Protein AF-Q75ZW2-F1 (afdb_monomer_lite)

Sequence (181 aa):
KCQECRLKKCLAVGMRPECVVPENQCAMKRREKKAQKEKDKIQTSVCATEIKKEILDLMTCEPPSHPTCPLLPEDILAKCQARNIPPLSYNQLAVIYKLIWYQDGYEQPSEEDLKRIMSSPDENESQHDVSFRHITEITILTVQLIVEFAKGLPAFTKIPQEDQITLLKACSSEVMMLRMA

Foldseek 3Di:
DDPVVVVVVCVVVPDDPVNDDDVVVVVVVVVVVVVVVVVVVVVVVVVVVVVVVVVVVLQAADADPDDDDDPDDPVVVVVCVVVVNDDDDPRRSRQVRLLVVLCVVLLAADPVQVCVLPPDDDPPDDPVRSVVSSVVSRLVSNLVSVLVSQVSHRNLVVDPPVVNVVVSVVCVVVVVVVSVD

pLDDT: mean 86.66, std 8.81, range [61.94, 98.12]

Secondary structure (DSSP, 8-state):
--HHHHHHHHHHTT--GGGSPPHHHHHHHHHHHHHHHHHHHHHHHHHHHHHHHHHHHHTPPPPPSS----SS-HHHHHHHHHTTPPPPPHHHHHHHHHHHHHHHHTSS--HHHHHHHTSPPPTT--HHHHHHHHHHHHHHHHHHHHHHHHHHSTTGGGS-HHHHHHHHHHHHHHHHHHHT-

InterPro domains:
  IPR000536 Nuclear hormone receptor, ligand-binding domain [PF00104] (126-181)
  IPR000536 Nuclear hormone receptor, ligand-binding domain [PS51843] (91-181)
  IPR001723 Nuclear hormone receptor [PR00398] (11-21)
  IPR001723 Nuclear hormone receptor [PR00398] (138-159)
  IPR001723 Nuclear hormone receptor [PR00398] (159-175)
  IPR003069 Ecdysteroid receptor [PR01283] (16-25)
  IPR003069 Ecdysteroid receptor [PR01283] (91-116)
  IPR003069 Ecdysteroid receptor [PR01283] (123-142)
  IPR013088 Zinc finger, NHR/GATA-type [G3DSA:3.30.50.10] (1-52)
  IPR035500 Nuclear hormone receptor-like domain superfamily [G3DSA:1.10.565.10] (81-181)
  IPR035500 Nuclear hormone receptor-like domain superfamily [SSF48508] (107-181)
  IPR050234 Nuclear hormone receptor family NR1 subfamily [PTHR24082] (1-181)

Structure (mmCIF, N/CA/C/O backbone):
data_AF-Q75ZW2-F1
#
_entry.id   AF-Q75ZW2-F1
#
loop_
_atom_site.group_PDB
_atom_site.id
_atom_site.type_symbol
_atom_site.label_atom_id
_atom_site.label_alt_id
_atom_site.label_comp_id
_atom_site.label_asym_id
_atom_site.label_entity_id
_atom_site.label_seq_id
_atom_site.pdbx_PDB_ins_code
_atom_site.Cartn_x
_atom_site.Cartn_y
_atom_site.Cartn_z
_atom_site.occupancy
_atom_site.B_iso_or_equiv
_atom_site.auth_seq_id
_atom_site.auth_comp_id
_atom_site.auth_asym_id
_atom_site.auth_atom_id
_atom_site.pdbx_PDB_model_num
ATOM 1 N N . LYS A 1 1 ? 12.674 -13.902 58.246 1.00 66.69 1 LYS A N 1
ATOM 2 C CA . LYS A 1 1 ? 12.861 -12.757 59.180 1.00 66.69 1 LYS A CA 1
ATOM 3 C C . LYS A 1 1 ? 11.910 -11.638 58.775 1.00 66.69 1 LYS A C 1
ATOM 5 O O . LYS A 1 1 ? 12.001 -11.208 57.635 1.00 66.69 1 LYS A O 1
ATOM 10 N N . CYS A 1 2 ? 10.998 -11.210 59.651 1.00 86.25 2 CYS A N 1
ATOM 11 C CA . CYS A 1 2 ? 10.046 -10.131 59.354 1.00 86.25 2 CYS A CA 1
ATOM 12 C C . CYS A 1 2 ? 10.628 -8.735 59.660 1.00 86.25 2 CYS A C 1
ATOM 14 O O . CYS A 1 2 ? 11.704 -8.621 60.256 1.00 86.25 2 CYS A O 1
ATOM 16 N N . GLN A 1 3 ? 9.910 -7.686 59.246 1.00 78.56 3 GLN A N 1
ATOM 17 C CA . GLN A 1 3 ? 10.288 -6.277 59.429 1.00 78.56 3 GLN A CA 1
ATOM 18 C C . GLN A 1 3 ? 10.471 -5.924 60.917 1.00 78.56 3 GLN A C 1
ATOM 20 O O . GLN A 1 3 ? 11.475 -5.312 61.271 1.00 78.56 3 GLN A O 1
ATOM 25 N N . GLU A 1 4 ? 9.605 -6.448 61.791 1.00 82.81 4 GLU A N 1
ATOM 26 C CA . GLU A 1 4 ? 9.686 -6.296 63.252 1.00 82.81 4 GLU A CA 1
ATOM 27 C C . GLU A 1 4 ? 10.958 -6.930 63.843 1.00 82.81 4 GLU A C 1
ATOM 29 O O . GLU A 1 4 ? 11.708 -6.297 64.583 1.00 82.81 4 GLU A O 1
ATOM 34 N N . CYS A 1 5 ? 11.281 -8.169 63.454 1.00 85.69 5 CYS A N 1
ATOM 35 C CA . CYS A 1 5 ? 12.517 -8.827 63.890 1.00 85.69 5 CYS A CA 1
ATOM 36 C C . CYS A 1 5 ? 13.779 -8.108 63.382 1.00 85.69 5 CYS A C 1
ATOM 38 O O . CYS A 1 5 ? 14.824 -8.179 64.028 1.00 85.69 5 CYS A O 1
ATOM 40 N N . ARG A 1 6 ? 13.713 -7.443 62.219 1.00 85.50 6 ARG A N 1
ATOM 41 C CA . ARG A 1 6 ? 14.820 -6.641 61.679 1.00 85.50 6 ARG A CA 1
ATOM 42 C C . ARG A 1 6 ? 14.993 -5.347 62.470 1.00 85.50 6 ARG A C 1
ATOM 44 O O . ARG A 1 6 ? 16.121 -5.043 62.842 1.00 85.50 6 ARG A O 1
ATOM 51 N N . LEU A 1 7 ? 13.898 -4.649 62.770 1.00 83.56 7 LEU A N 1
ATOM 52 C CA . LEU A 1 7 ? 13.901 -3.425 63.571 1.00 83.56 7 LEU A CA 1
ATOM 53 C C . LEU A 1 7 ? 14.449 -3.683 64.980 1.00 83.56 7 LEU A C 1
ATOM 55 O O . LEU A 1 7 ? 15.389 -3.012 65.399 1.00 83.56 7 LEU A O 1
ATOM 59 N N . LYS A 1 8 ? 13.957 -4.730 65.658 1.00 85.94 8 LYS A N 1
ATOM 60 C CA . LYS A 1 8 ? 14.483 -5.163 66.964 1.00 85.94 8 LYS A CA 1
ATOM 61 C C . LYS A 1 8 ? 15.981 -5.452 66.918 1.00 85.94 8 LYS A C 1
ATOM 63 O O . LYS A 1 8 ? 16.700 -5.062 67.830 1.00 85.94 8 LYS A O 1
ATOM 68 N N . LYS A 1 9 ? 16.472 -6.082 65.844 1.00 87.69 9 LYS A N 1
ATOM 69 C CA . LYS A 1 9 ? 17.909 -6.335 65.672 1.00 87.69 9 LYS A CA 1
ATOM 70 C C . LYS A 1 9 ? 18.703 -5.039 65.470 1.00 87.69 9 LYS A C 1
ATOM 72 O O . LYS A 1 9 ? 19.775 -4.921 66.043 1.00 87.69 9 LYS A O 1
ATOM 77 N N . CYS A 1 10 ? 18.194 -4.086 64.687 1.00 84.94 10 CYS A N 1
ATOM 78 C CA . CYS A 1 10 ? 18.828 -2.781 64.460 1.00 84.94 10 CYS A CA 1
ATOM 79 C C . CYS A 1 10 ? 18.961 -1.968 65.756 1.00 84.94 10 CYS A C 1
ATOM 81 O O . CYS A 1 10 ? 20.023 -1.417 66.032 1.00 84.94 10 CYS A O 1
ATOM 83 N N . LEU A 1 11 ? 17.912 -1.948 66.577 1.00 85.88 11 LEU A N 1
ATOM 84 C CA . LEU A 1 11 ? 17.945 -1.284 67.880 1.00 85.88 11 LEU A CA 1
ATOM 85 C C . LEU A 1 11 ? 18.876 -2.016 68.860 1.00 85.88 11 LEU A C 1
ATOM 87 O O . LEU A 1 11 ? 19.653 -1.376 69.559 1.00 85.88 11 LEU A O 1
ATOM 91 N N . ALA A 1 12 ? 18.874 -3.354 68.852 1.00 88.12 12 ALA A N 1
ATOM 92 C CA . ALA A 1 12 ? 19.755 -4.160 69.701 1.00 88.12 12 ALA A CA 1
ATOM 93 C C . ALA A 1 12 ? 21.252 -3.998 69.373 1.00 88.12 12 ALA A C 1
ATOM 95 O O . ALA A 1 12 ? 22.080 -4.144 70.265 1.00 88.12 12 ALA A O 1
ATOM 96 N N . VAL A 1 13 ? 21.613 -3.680 68.121 1.00 89.69 13 VAL A N 1
ATOM 97 C CA . VAL A 1 13 ? 23.003 -3.344 67.742 1.00 89.69 13 VAL A CA 1
ATOM 98 C C . VAL A 1 13 ? 23.356 -1.867 67.982 1.00 89.69 13 VAL A C 1
ATOM 100 O O . VAL A 1 13 ? 24.421 -1.426 67.562 1.00 89.69 13 VAL A O 1
ATOM 103 N N . GLY A 1 14 ? 22.481 -1.103 68.650 1.00 86.81 14 GLY A N 1
ATOM 104 C CA . GLY A 1 14 ? 22.754 0.263 69.102 1.00 86.81 14 GLY A CA 1
ATOM 105 C C . GLY A 1 14 ? 22.356 1.376 68.130 1.00 86.81 14 GLY A C 1
ATOM 106 O O . GLY A 1 14 ? 22.803 2.510 68.299 1.00 86.81 14 GLY A O 1
ATOM 107 N N . MET A 1 15 ? 21.527 1.104 67.112 1.00 87.44 15 MET A N 1
ATOM 108 C CA . MET A 1 15 ? 20.996 2.192 66.283 1.00 87.44 15 MET A CA 1
ATOM 109 C C . MET A 1 15 ? 20.072 3.086 67.113 1.00 87.44 15 MET A C 1
ATOM 111 O O . MET A 1 15 ? 19.103 2.619 67.708 1.00 87.44 15 MET A O 1
ATOM 115 N N . ARG A 1 16 ? 20.359 4.387 67.109 1.00 82.12 16 ARG A N 1
ATOM 116 C CA . ARG A 1 16 ? 19.539 5.406 67.765 1.00 82.12 16 ARG A CA 1
ATOM 117 C C . ARG A 1 16 ? 18.143 5.475 67.114 1.00 82.12 16 ARG A C 1
ATOM 119 O O . ARG A 1 16 ? 18.091 5.597 65.888 1.00 82.12 16 ARG A O 1
ATOM 126 N N . PRO A 1 17 ? 17.033 5.414 67.875 1.00 77.12 17 PRO A N 1
ATOM 127 C CA . PRO A 1 17 ? 15.662 5.429 67.339 1.00 77.12 17 PRO A CA 1
ATOM 128 C C . PRO A 1 17 ? 15.372 6.605 66.396 1.00 77.12 17 PRO A C 1
ATOM 130 O O . PRO A 1 17 ? 14.738 6.443 65.362 1.00 77.12 17 PRO A O 1
ATOM 133 N N . GLU A 1 18 ? 15.911 7.772 66.720 1.00 75.69 18 GLU A N 1
ATOM 134 C CA . GLU A 1 18 ? 15.855 9.024 65.966 1.00 75.69 18 GLU A CA 1
ATOM 135 C C . GLU A 1 18 ? 16.575 8.966 64.608 1.00 75.69 18 GLU A C 1
ATOM 137 O O . GLU A 1 18 ? 16.284 9.765 63.722 1.00 75.69 18 GLU A O 1
ATOM 142 N N . CYS A 1 19 ? 17.489 8.010 64.419 1.00 74.81 19 CYS A N 1
ATOM 143 C CA . CYS A 1 19 ? 18.159 7.744 63.144 1.00 74.81 19 CYS A CA 1
ATOM 144 C C . CYS A 1 19 ? 17.487 6.608 62.354 1.00 74.81 19 CYS A C 1
ATOM 146 O O . CYS A 1 19 ? 17.892 6.318 61.226 1.00 74.81 19 CYS A O 1
ATOM 148 N N . VAL A 1 20 ? 16.479 5.943 62.928 1.00 75.88 20 VAL A N 1
ATOM 149 C CA . VAL A 1 20 ? 15.702 4.900 62.259 1.00 75.88 20 VAL A CA 1
ATOM 150 C C . VAL A 1 20 ? 14.460 5.537 61.655 1.00 75.88 20 VAL A C 1
ATOM 152 O O . VAL A 1 20 ? 13.641 6.115 62.361 1.00 75.88 20 VAL A O 1
ATOM 155 N N . VAL A 1 21 ? 14.305 5.416 60.334 1.00 77.94 21 VAL A N 1
ATOM 156 C CA . VAL A 1 21 ? 13.140 5.961 59.626 1.00 77.94 21 VAL A CA 1
ATOM 157 C C . VAL A 1 21 ? 11.859 5.336 60.193 1.00 77.94 21 VAL A C 1
ATOM 159 O O . VAL A 1 21 ? 11.693 4.116 60.093 1.00 77.94 21 VAL A O 1
ATOM 162 N N . PRO A 1 22 ? 10.942 6.141 60.755 1.00 80.56 22 PRO A N 1
ATOM 163 C CA . PRO A 1 22 ? 9.699 5.635 61.315 1.00 80.56 22 PRO A CA 1
ATOM 164 C C . PRO A 1 22 ? 8.822 4.926 60.268 1.00 80.56 22 PRO A C 1
ATOM 166 O O . PRO A 1 22 ? 8.729 5.349 59.111 1.00 80.56 22 PRO A O 1
ATOM 169 N N . GLU A 1 23 ? 8.132 3.858 60.680 1.00 80.44 23 GLU A N 1
ATOM 170 C CA . GLU A 1 23 ? 7.296 3.039 59.784 1.00 80.44 23 GLU A CA 1
ATOM 171 C C . GLU A 1 23 ? 6.190 3.863 59.104 1.00 80.44 23 GLU A C 1
ATOM 173 O O . GLU A 1 23 ? 5.847 3.616 57.947 1.00 80.44 23 GLU A O 1
ATOM 178 N N . ASN A 1 24 ? 5.680 4.897 59.780 1.00 81.25 24 ASN A N 1
ATOM 179 C CA . ASN A 1 24 ? 4.684 5.809 59.219 1.00 81.25 24 ASN A CA 1
ATOM 180 C C . ASN A 1 24 ? 5.211 6.573 57.984 1.00 81.25 24 ASN A C 1
ATOM 182 O O . ASN A 1 24 ? 4.477 6.703 57.006 1.00 81.25 24 ASN A O 1
ATOM 186 N N . GLN A 1 25 ? 6.479 7.000 57.960 1.00 81.12 25 GLN A N 1
ATOM 187 C CA . GLN A 1 25 ? 7.090 7.675 56.810 1.00 81.12 25 GLN A CA 1
ATOM 188 C C . GLN A 1 25 ? 7.291 6.706 55.639 1.00 81.12 25 GLN A C 1
ATOM 190 O O . GLN A 1 25 ? 7.009 7.041 54.485 1.00 81.12 25 GLN A O 1
ATOM 195 N N . CYS A 1 26 ? 7.699 5.466 55.926 1.00 81.62 26 CYS A N 1
ATOM 196 C CA . CYS A 1 26 ? 7.753 4.402 54.923 1.00 81.62 26 CYS A CA 1
ATOM 197 C C . CYS A 1 26 ? 6.365 4.094 54.336 1.00 81.62 26 CYS A C 1
ATOM 199 O O . CYS A 1 26 ? 6.235 3.918 53.122 1.00 81.62 26 CYS A O 1
ATOM 201 N N . ALA A 1 27 ? 5.325 4.047 55.171 1.00 84.50 27 ALA A N 1
ATOM 202 C CA . ALA A 1 27 ? 3.953 3.794 54.744 1.00 84.50 27 ALA A CA 1
ATOM 203 C C . ALA A 1 27 ? 3.395 4.932 53.871 1.00 84.50 27 ALA A C 1
ATOM 205 O O . ALA A 1 27 ? 2.786 4.652 52.837 1.00 84.50 27 ALA A O 1
ATOM 206 N N . MET A 1 28 ? 3.654 6.194 54.234 1.00 85.69 28 MET A N 1
ATOM 207 C CA . MET A 1 28 ? 3.279 7.378 53.445 1.00 85.69 28 MET A CA 1
ATOM 208 C C . MET A 1 28 ? 3.914 7.336 52.050 1.00 85.69 28 MET A C 1
ATOM 210 O O . MET A 1 28 ? 3.200 7.336 51.047 1.00 85.69 28 MET A O 1
ATOM 214 N N . LYS A 1 29 ? 5.235 7.130 51.972 1.00 83.81 29 LYS A N 1
ATOM 215 C CA . LYS A 1 29 ? 5.970 7.047 50.698 1.00 83.81 29 LYS A CA 1
ATOM 216 C C . LYS A 1 29 ? 5.498 5.886 49.809 1.00 83.81 29 LYS A C 1
ATOM 218 O O . LYS A 1 29 ? 5.485 5.986 48.582 1.00 83.81 29 LYS A O 1
ATOM 223 N N . ARG A 1 30 ? 5.082 4.762 50.411 1.00 86.06 30 ARG A N 1
ATOM 224 C CA . ARG A 1 30 ? 4.479 3.628 49.683 1.00 86.06 30 ARG A CA 1
ATOM 225 C C . ARG A 1 30 ? 3.090 3.965 49.138 1.00 86.06 30 ARG A C 1
ATOM 227 O O . ARG A 1 30 ? 2.790 3.566 48.013 1.00 86.06 30 ARG A O 1
ATOM 234 N N . ARG A 1 31 ? 2.259 4.679 49.907 1.00 85.25 31 ARG A N 1
ATOM 235 C CA . ARG A 1 31 ? 0.926 5.127 49.468 1.00 85.25 31 ARG A CA 1
ATOM 236 C C . ARG A 1 31 ? 1.027 6.125 48.320 1.00 85.25 31 ARG A C 1
ATOM 238 O O . ARG A 1 31 ? 0.356 5.922 47.316 1.00 85.25 31 ARG A O 1
ATOM 245 N N . GLU A 1 32 ? 1.920 7.106 48.411 1.00 87.25 32 GLU A N 1
ATOM 246 C CA . GLU A 1 32 ? 2.172 8.078 47.337 1.00 87.25 32 GLU A CA 1
ATOM 247 C C . GLU A 1 32 ? 2.639 7.397 46.047 1.00 87.25 32 GLU A C 1
ATOM 249 O O . GLU A 1 32 ? 2.073 7.629 44.982 1.00 87.25 32 GLU A O 1
ATOM 254 N N . LYS A 1 33 ? 3.598 6.463 46.136 1.00 83.38 33 LYS A N 1
ATOM 255 C CA . LYS A 1 33 ? 4.070 5.704 44.967 1.00 83.38 33 LYS A CA 1
ATOM 256 C C . LYS A 1 33 ? 2.972 4.832 44.347 1.00 83.38 33 LYS A C 1
ATOM 258 O O . LYS A 1 33 ? 2.982 4.617 43.137 1.00 83.38 33 LYS A O 1
ATOM 263 N N . LYS A 1 34 ? 2.046 4.301 45.154 1.00 83.25 34 LYS A N 1
ATOM 264 C CA . LYS A 1 34 ? 0.902 3.523 44.655 1.00 83.25 34 LYS A CA 1
ATOM 265 C C . LYS A 1 34 ? -0.130 4.432 43.983 1.00 83.25 34 LYS A C 1
ATOM 267 O O . LYS A 1 34 ? -0.535 4.118 42.873 1.00 83.25 34 LYS A O 1
ATOM 272 N N . ALA A 1 35 ? -0.471 5.561 44.603 1.00 85.06 35 ALA A N 1
ATOM 273 C CA . ALA A 1 35 ? -1.391 6.550 44.045 1.00 85.06 35 ALA A CA 1
ATOM 274 C C . ALA A 1 35 ? -0.869 7.141 42.726 1.00 85.06 35 ALA A C 1
ATOM 276 O O . ALA A 1 35 ? -1.637 7.293 41.781 1.00 85.06 35 ALA A O 1
ATOM 277 N N . GLN A 1 36 ? 0.439 7.403 42.624 1.00 79.38 36 GLN A N 1
ATOM 278 C CA . GLN A 1 36 ? 1.054 7.867 41.380 1.00 79.38 36 GLN A CA 1
ATOM 279 C C . GLN A 1 36 ? 0.969 6.808 40.275 1.00 79.38 36 GLN A C 1
ATOM 281 O O . GLN A 1 36 ? 0.502 7.105 39.184 1.00 79.38 36 GLN A O 1
ATOM 286 N N . LYS A 1 37 ? 1.305 5.545 40.577 1.00 77.81 37 LYS A N 1
ATOM 287 C CA . LYS A 1 37 ? 1.148 4.435 39.620 1.00 77.81 37 LYS A CA 1
ATOM 288 C C . LYS A 1 37 ? -0.295 4.246 39.153 1.00 77.81 37 LYS A C 1
ATOM 290 O O . LYS A 1 37 ? -0.518 3.808 38.030 1.00 77.81 37 LYS A O 1
ATOM 295 N N . GLU A 1 38 ? -1.266 4.515 40.021 1.00 77.75 38 GLU A N 1
ATOM 296 C CA . GLU A 1 38 ? -2.688 4.418 39.692 1.00 77.75 38 GLU A CA 1
ATOM 297 C C . GLU A 1 38 ? -3.116 5.537 38.735 1.00 77.75 38 GLU A C 1
ATOM 299 O O . GLU A 1 38 ? -3.777 5.258 37.738 1.00 77.75 38 GLU A O 1
ATOM 304 N N . LYS A 1 39 ? -2.650 6.773 38.971 1.00 75.62 39 LYS A N 1
ATOM 305 C CA . LYS A 1 39 ? -2.843 7.909 38.056 1.00 75.62 39 LYS A CA 1
ATOM 306 C C . LYS A 1 39 ? -2.202 7.661 36.691 1.00 75.62 39 LYS A C 1
ATOM 308 O O . LYS A 1 39 ? -2.880 7.812 35.679 1.00 75.62 39 LYS A O 1
ATOM 313 N N . ASP A 1 40 ? -0.951 7.202 36.673 1.00 70.06 40 ASP A N 1
ATOM 314 C CA . ASP A 1 40 ? -0.227 6.903 35.434 1.00 70.06 40 ASP A CA 1
ATOM 315 C C . ASP A 1 40 ? -0.952 5.801 34.633 1.00 70.06 40 ASP A C 1
ATOM 317 O O . ASP A 1 40 ? -1.146 5.927 33.428 1.00 70.06 40 ASP A O 1
ATOM 321 N N . LYS A 1 41 ? -1.454 4.750 35.304 1.00 72.94 41 LYS A N 1
ATOM 322 C CA . LYS A 1 41 ? -2.200 3.653 34.659 1.00 72.94 41 LYS A CA 1
ATOM 323 C C . LYS A 1 41 ? -3.523 4.117 34.038 1.00 72.94 41 LYS A C 1
ATOM 325 O O . LYS A 1 41 ? -3.879 3.652 32.955 1.00 72.94 41 LYS A O 1
ATOM 330 N N . ILE A 1 42 ? -4.253 5.007 34.712 1.00 70.62 42 ILE A N 1
ATOM 331 C CA . ILE A 1 42 ? -5.503 5.582 34.192 1.00 70.62 42 ILE A CA 1
ATOM 332 C C . ILE A 1 42 ? -5.199 6.463 32.976 1.00 70.62 42 ILE A C 1
ATOM 334 O O . ILE A 1 42 ? -5.842 6.307 31.942 1.00 70.62 42 ILE A O 1
ATOM 338 N N . GLN A 1 43 ? -4.178 7.318 33.055 1.00 69.12 43 GLN A N 1
ATOM 339 C CA . GLN A 1 43 ? -3.791 8.206 31.958 1.00 69.12 43 GLN A CA 1
ATOM 340 C C . GLN A 1 43 ? -3.344 7.431 30.707 1.00 69.12 43 GLN A C 1
ATOM 342 O O . GLN A 1 43 ? -3.788 7.740 29.603 1.00 69.12 43 GLN A O 1
ATOM 347 N N . THR A 1 44 ? -2.543 6.369 30.863 1.00 64.38 44 THR A N 1
ATOM 348 C CA . THR A 1 44 ? -2.173 5.486 29.742 1.00 64.38 44 THR A CA 1
ATOM 349 C C . THR A 1 44 ? -3.393 4.781 29.139 1.00 64.38 44 THR A C 1
ATOM 351 O O . THR A 1 44 ? -3.483 4.637 27.922 1.00 64.38 44 THR A O 1
ATOM 354 N N . SER A 1 45 ? -4.356 4.360 29.967 1.00 68.25 45 SER A N 1
ATOM 355 C CA . SER A 1 45 ? -5.587 3.707 29.499 1.00 68.25 45 SER A CA 1
ATOM 356 C C . SER A 1 45 ? -6.492 4.649 28.697 1.00 68.25 45 SER A C 1
ATOM 358 O O . SER A 1 45 ? -7.086 4.218 27.708 1.00 68.25 45 SER A O 1
ATOM 360 N N . VAL A 1 46 ? -6.613 5.911 29.117 1.00 66.88 46 VAL A N 1
ATOM 361 C CA . VAL A 1 46 ? -7.414 6.931 28.418 1.00 66.88 46 VAL A CA 1
ATOM 362 C C . VAL A 1 46 ? -6.782 7.262 27.065 1.00 66.88 46 VAL A C 1
ATOM 364 O O . VAL A 1 46 ? -7.435 7.117 26.038 1.00 66.88 46 VAL A O 1
ATOM 367 N N . CYS A 1 47 ? -5.475 7.532 27.034 1.00 62.62 47 CYS A N 1
ATOM 368 C CA . CYS A 1 47 ? -4.757 7.800 25.786 1.00 62.62 47 CYS A CA 1
ATOM 369 C C . CYS A 1 47 ? -4.870 6.627 24.789 1.00 62.62 47 CYS A C 1
ATOM 371 O O . CYS A 1 47 ? -5.154 6.815 23.609 1.00 62.62 47 CYS A O 1
ATOM 373 N N . ALA A 1 48 ? -4.751 5.384 25.269 1.00 61.94 48 ALA A N 1
ATOM 374 C CA . ALA A 1 48 ? -4.905 4.202 24.423 1.00 61.94 48 ALA A CA 1
ATOM 375 C C . ALA A 1 48 ? -6.340 3.996 23.896 1.00 61.94 48 ALA A C 1
ATOM 377 O O . ALA A 1 48 ? -6.519 3.340 22.870 1.00 61.94 48 ALA A O 1
ATOM 378 N N . THR A 1 49 ? -7.367 4.498 24.587 1.00 66.62 49 THR A N 1
ATOM 379 C CA . THR A 1 49 ? -8.764 4.400 24.126 1.00 66.62 49 THR A CA 1
ATOM 380 C C . THR A 1 49 ? -9.119 5.506 23.138 1.00 66.62 49 THR A C 1
ATOM 382 O O . THR A 1 49 ? -9.806 5.223 22.158 1.00 66.62 49 THR A O 1
ATOM 385 N N . GLU A 1 50 ? -8.592 6.714 23.328 1.00 66.25 50 GLU A N 1
ATOM 386 C CA . GLU A 1 50 ? -8.724 7.830 22.382 1.00 66.25 50 GLU A CA 1
ATOM 387 C C . GLU A 1 50 ? -8.050 7.509 21.043 1.00 66.25 50 GLU A C 1
ATOM 389 O O . GLU A 1 50 ? -8.709 7.559 20.007 1.00 66.25 50 GLU A O 1
ATOM 394 N N . ILE A 1 51 ? -6.804 7.022 21.067 1.00 68.56 51 ILE A N 1
ATOM 395 C CA . ILE A 1 51 ? -6.075 6.603 19.857 1.00 68.56 51 ILE A CA 1
ATOM 396 C C . ILE A 1 51 ? -6.827 5.492 19.108 1.00 68.56 51 ILE A C 1
ATOM 398 O O . ILE A 1 51 ? -6.924 5.510 17.883 1.00 68.56 51 ILE A O 1
ATOM 402 N N . LYS A 1 52 ? -7.405 4.516 19.824 1.00 70.50 52 LYS A N 1
ATOM 403 C CA . LYS A 1 52 ? -8.204 3.448 19.195 1.00 70.50 52 LYS A CA 1
ATOM 404 C C . LYS A 1 52 ? -9.441 3.986 18.487 1.00 70.50 52 LYS A C 1
ATOM 406 O O . LYS A 1 52 ? -9.804 3.456 17.440 1.00 70.50 52 LYS A O 1
ATOM 411 N N . LYS A 1 53 ? -10.096 4.992 19.068 1.00 73.31 53 LYS A N 1
ATOM 412 C CA . LYS A 1 53 ? -11.281 5.611 18.479 1.00 73.31 53 LYS A CA 1
ATOM 413 C C . LYS A 1 53 ? -10.908 6.428 17.244 1.00 73.31 53 LYS A C 1
ATOM 415 O O . LYS A 1 53 ? -11.537 6.250 16.211 1.00 73.31 53 LYS A O 1
ATOM 420 N N . GLU A 1 54 ? -9.841 7.221 17.319 1.00 73.38 54 GLU A N 1
ATOM 421 C CA . GLU A 1 54 ? -9.328 7.970 16.169 1.00 73.38 54 GLU A CA 1
ATOM 422 C C . GLU A 1 54 ? -8.936 7.041 15.017 1.00 73.38 54 GLU A C 1
ATOM 424 O O . GLU A 1 54 ? -9.377 7.247 13.894 1.00 73.38 54 GLU A O 1
ATOM 429 N N . ILE A 1 55 ? -8.189 5.963 15.277 1.00 71.94 55 ILE A N 1
ATOM 430 C CA . ILE A 1 55 ? -7.831 4.984 14.236 1.00 71.94 55 ILE A CA 1
ATOM 431 C C . ILE A 1 55 ? -9.084 4.354 13.616 1.00 71.94 55 ILE A C 1
ATOM 433 O O . ILE A 1 55 ? -9.151 4.183 12.398 1.00 71.94 55 ILE A O 1
ATOM 437 N N . LEU A 1 56 ? -10.085 4.020 14.434 1.00 72.06 56 LEU A N 1
ATOM 438 C CA . LEU A 1 56 ? -11.327 3.429 13.946 1.00 72.06 56 LEU A CA 1
ATOM 439 C C . LEU A 1 56 ? -12.099 4.401 13.044 1.00 72.06 56 LEU A C 1
ATOM 441 O O . LEU A 1 56 ? -12.544 3.990 11.974 1.00 72.06 56 LEU A O 1
ATOM 445 N N . ASP A 1 57 ? -12.182 5.675 13.433 1.00 75.50 57 ASP A N 1
ATOM 446 C CA . ASP A 1 57 ? -12.813 6.744 12.650 1.00 75.50 57 ASP A CA 1
ATOM 447 C C . ASP A 1 57 ? -12.026 7.045 11.361 1.00 75.50 57 ASP A C 1
ATOM 449 O O . ASP A 1 57 ? -12.591 7.381 10.321 1.00 75.50 57 ASP A O 1
ATOM 453 N N . LEU A 1 58 ? -10.701 6.883 11.372 1.00 77.19 58 LEU A N 1
ATOM 454 C CA . LEU A 1 58 ? -9.882 7.050 10.172 1.00 77.19 58 LEU A CA 1
ATOM 455 C C . LEU A 1 58 ? -10.099 5.913 9.157 1.00 77.19 58 LEU A C 1
ATOM 457 O O . LEU A 1 58 ? -9.982 6.170 7.955 1.00 77.19 58 LEU A O 1
ATOM 461 N N . MET A 1 59 ? -10.445 4.710 9.635 1.00 78.94 59 MET A N 1
ATOM 462 C CA . MET A 1 59 ? -10.669 3.485 8.852 1.00 78.94 59 MET A CA 1
ATOM 463 C C . MET A 1 59 ? -12.138 3.232 8.471 1.00 78.94 59 MET A C 1
ATOM 465 O O . MET A 1 59 ? -12.460 2.167 7.934 1.00 78.94 59 MET A O 1
ATOM 469 N N . THR A 1 60 ? -13.051 4.170 8.731 1.00 82.88 60 THR A N 1
ATOM 470 C CA . THR A 1 60 ? -14.431 4.047 8.247 1.00 82.88 60 THR A CA 1
ATOM 471 C C . THR A 1 60 ? -14.483 4.184 6.730 1.00 82.88 60 THR A C 1
ATOM 473 O O . THR A 1 60 ? -13.965 5.155 6.173 1.00 82.88 60 THR A O 1
ATOM 476 N N . CYS A 1 61 ? -15.126 3.228 6.067 1.00 80.50 61 CYS A N 1
ATOM 477 C CA . CYS A 1 61 ? -15.358 3.252 4.630 1.00 80.50 61 CYS A CA 1
ATOM 478 C C . CYS A 1 61 ? -16.803 3.622 4.302 1.00 80.50 61 CYS A C 1
ATOM 480 O O . CYS A 1 61 ? -17.750 3.181 4.956 1.00 80.50 61 CYS A O 1
ATOM 482 N N . GLU A 1 62 ? -16.953 4.407 3.241 1.00 79.88 62 GLU A N 1
ATOM 483 C CA . GLU A 1 62 ? -18.233 4.601 2.568 1.00 79.88 62 GLU A CA 1
ATOM 484 C C . GLU A 1 62 ? -18.724 3.280 1.945 1.00 79.88 62 GLU A C 1
ATOM 486 O O . GLU A 1 62 ? -17.910 2.379 1.698 1.00 79.88 62 GLU A O 1
ATOM 491 N N . PRO A 1 63 ? -20.043 3.132 1.711 1.00 74.12 63 PRO A N 1
ATOM 492 C CA . PRO A 1 63 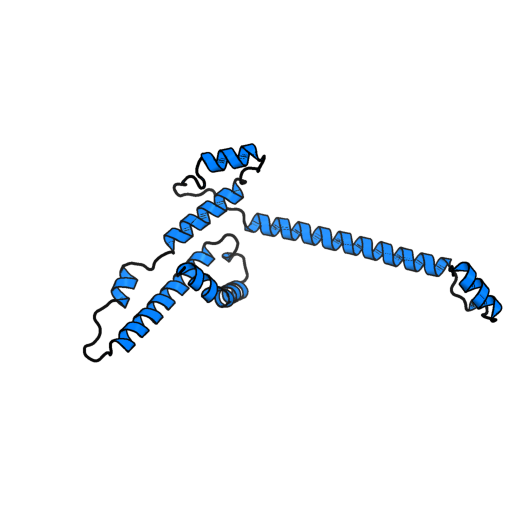? -20.577 1.966 1.022 1.00 74.12 63 PRO A CA 1
ATOM 493 C C . PRO A 1 63 ? -19.873 1.738 -0.323 1.00 74.12 63 PRO A C 1
ATOM 495 O O . PRO A 1 63 ? -19.587 2.711 -1.025 1.00 74.12 63 PRO A O 1
ATOM 498 N N . PRO A 1 64 ? -19.622 0.475 -0.710 1.00 73.81 64 PRO A N 1
ATOM 499 C CA . PRO A 1 64 ? -19.075 0.173 -2.025 1.00 73.81 64 PRO A CA 1
ATOM 500 C C . PRO A 1 64 ? -20.018 0.710 -3.110 1.00 73.81 64 PRO A C 1
ATOM 502 O O . PRO A 1 64 ? -21.211 0.407 -3.117 1.00 73.81 64 PRO A O 1
ATOM 505 N N . SER A 1 65 ? -19.483 1.534 -4.011 1.00 74.31 65 SER A N 1
ATOM 506 C CA . SER A 1 65 ? -20.204 2.088 -5.166 1.00 74.31 65 SER A CA 1
ATOM 507 C C . SER A 1 65 ? -20.265 1.111 -6.346 1.00 74.31 65 SER A C 1
ATOM 509 O O . SER A 1 65 ? -20.969 1.356 -7.325 1.00 74.31 65 SER A O 1
ATOM 511 N N . HIS A 1 66 ? -19.536 0.001 -6.249 1.00 75.81 66 HIS A N 1
ATOM 512 C CA . HIS A 1 66 ? -19.400 -1.050 -7.250 1.00 75.81 66 HIS A CA 1
ATOM 513 C C . HIS A 1 66 ? -20.160 -2.331 -6.861 1.00 75.81 66 HIS A C 1
ATOM 515 O O . HIS A 1 66 ? -20.465 -2.541 -5.682 1.00 75.81 66 HIS A O 1
ATOM 521 N N . PRO A 1 67 ? -20.465 -3.214 -7.834 1.00 75.56 67 PRO A N 1
ATOM 522 C CA . PRO A 1 67 ? -21.082 -4.507 -7.559 1.00 75.56 67 PRO A CA 1
ATOM 523 C C . PRO A 1 67 ? -20.239 -5.320 -6.575 1.00 75.56 67 PRO A C 1
ATOM 525 O O . PRO A 1 67 ? -19.025 -5.440 -6.731 1.00 75.56 67 PRO A O 1
ATOM 528 N N . THR A 1 68 ? -20.893 -5.892 -5.569 1.00 82.75 68 THR A N 1
ATOM 529 C CA . THR A 1 68 ? -20.247 -6.755 -4.578 1.00 82.75 68 THR A CA 1
ATOM 530 C C . THR A 1 68 ? -20.585 -8.211 -4.865 1.00 82.75 68 THR A C 1
ATOM 532 O O . THR A 1 68 ? -21.723 -8.539 -5.205 1.00 82.75 68 THR A O 1
ATOM 535 N N . CYS A 1 69 ? -19.593 -9.090 -4.755 1.00 80.62 69 CYS A N 1
ATOM 536 C CA . CYS A 1 69 ? -19.774 -10.532 -4.880 1.00 80.62 69 CYS A CA 1
ATOM 537 C C . CYS A 1 69 ? -19.736 -11.200 -3.494 1.00 80.62 69 CYS A C 1
ATOM 539 O O . CYS A 1 69 ? -19.108 -10.673 -2.576 1.00 80.62 69 CYS A O 1
ATOM 541 N N . PRO A 1 70 ? -20.389 -12.358 -3.298 1.00 83.19 70 PRO A N 1
ATOM 542 C CA . PRO A 1 70 ? -20.300 -13.081 -2.033 1.00 83.19 70 PRO A CA 1
ATOM 543 C C . PRO A 1 70 ? -18.844 -13.439 -1.690 1.00 83.19 70 PRO A C 1
ATOM 545 O O . PRO A 1 70 ? -18.183 -14.137 -2.453 1.00 83.19 70 PRO A O 1
ATOM 548 N N . LEU A 1 71 ? -18.354 -12.987 -0.528 1.00 86.19 71 LEU A N 1
ATOM 549 C CA . LEU A 1 71 ? -16.968 -13.226 -0.088 1.00 86.19 71 LEU A CA 1
ATOM 550 C C . LEU A 1 71 ? -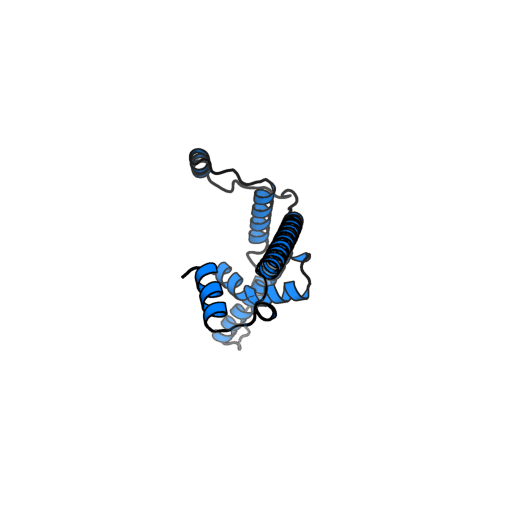16.669 -14.691 0.249 1.00 86.19 71 LEU A C 1
ATOM 552 O O . LEU A 1 71 ? -15.521 -15.122 0.182 1.00 86.19 71 LEU A O 1
ATOM 556 N N . LEU A 1 72 ? -17.685 -15.435 0.691 1.00 84.12 72 LEU A N 1
ATOM 557 C CA . LEU A 1 72 ? -17.555 -16.816 1.139 1.00 84.12 72 LEU A CA 1
ATOM 558 C C . LEU A 1 72 ? -18.701 -17.664 0.574 1.00 84.12 72 LEU A C 1
ATOM 560 O O . LEU A 1 72 ? -19.845 -17.200 0.569 1.00 84.12 72 LEU A O 1
ATOM 564 N N . PRO A 1 73 ? -18.425 -18.915 0.167 1.00 89.31 73 PRO A N 1
ATOM 565 C CA . PRO A 1 73 ? -19.454 -19.905 -0.128 1.00 89.31 73 PRO A CA 1
ATOM 566 C C . PRO A 1 73 ? -20.442 -20.106 1.035 1.00 89.31 73 PRO A C 1
ATOM 568 O O . PRO A 1 73 ? -20.062 -20.045 2.211 1.00 89.31 73 PRO A O 1
ATOM 571 N N . GLU A 1 74 ? -21.708 -20.399 0.715 1.00 88.69 74 GLU A N 1
ATOM 572 C CA . GLU A 1 74 ? -22.781 -20.592 1.707 1.00 88.69 74 GLU A CA 1
ATOM 573 C C . GLU A 1 74 ? -22.481 -21.706 2.718 1.00 88.69 74 GLU A C 1
ATOM 575 O O . GLU A 1 74 ? -22.819 -21.579 3.896 1.00 88.69 74 GLU A O 1
ATOM 580 N N . ASP A 1 75 ? -21.805 -22.780 2.303 1.00 92.19 75 ASP A N 1
ATOM 581 C CA . ASP A 1 75 ? -21.474 -23.899 3.186 1.00 92.19 75 ASP A CA 1
ATOM 582 C C . ASP A 1 75 ? -20.460 -23.496 4.273 1.00 92.19 75 ASP A C 1
ATOM 584 O O . ASP A 1 75 ? -20.553 -23.954 5.416 1.00 92.19 75 ASP A O 1
ATOM 588 N N . ILE A 1 76 ? -19.512 -22.609 3.947 1.00 90.56 76 ILE A N 1
ATOM 589 C CA . ILE A 1 76 ? -18.562 -22.039 4.910 1.00 90.56 76 ILE A CA 1
ATOM 590 C C . ILE A 1 76 ? -19.295 -21.093 5.858 1.00 90.56 76 ILE A C 1
ATOM 592 O O . ILE A 1 76 ? -19.086 -21.162 7.071 1.00 90.56 76 ILE A O 1
ATOM 596 N N . LEU A 1 77 ? -20.199 -20.261 5.334 1.00 88.12 77 LEU A N 1
ATOM 597 C CA . LEU A 1 77 ? -20.991 -19.341 6.148 1.00 88.12 77 LEU A CA 1
ATOM 598 C C . LEU A 1 77 ? -21.852 -20.098 7.174 1.00 88.12 77 LEU A C 1
ATOM 600 O O . LEU A 1 77 ? -21.854 -19.756 8.358 1.00 88.12 77 LEU A O 1
ATOM 604 N N . ALA A 1 78 ? -22.506 -21.181 6.744 1.00 89.94 78 ALA A N 1
ATOM 605 C CA . ALA A 1 78 ? -23.292 -22.058 7.608 1.00 89.94 78 ALA A CA 1
ATOM 606 C C . ALA A 1 78 ? -22.426 -22.730 8.690 1.00 89.94 78 ALA A C 1
ATOM 608 O O . ALA A 1 78 ? -22.820 -22.791 9.857 1.00 89.94 78 ALA A O 1
ATOM 609 N N . LYS A 1 79 ? -21.207 -23.177 8.347 1.00 93.44 79 LYS A N 1
ATOM 610 C CA . LYS A 1 79 ? -20.239 -23.714 9.324 1.00 93.44 79 LYS A CA 1
ATOM 611 C C . LYS A 1 79 ? -19.809 -22.658 10.347 1.00 93.44 79 LYS A C 1
ATOM 613 O O . LYS A 1 79 ? -19.669 -22.985 11.526 1.00 93.44 79 LYS A O 1
ATOM 618 N N . CYS A 1 80 ? -19.610 -21.408 9.928 1.00 91.81 80 CYS A N 1
ATOM 619 C CA . CYS A 1 80 ? -19.282 -20.306 10.834 1.00 91.81 80 CYS A CA 1
ATOM 620 C C . CYS A 1 80 ? -20.431 -20.007 11.802 1.00 91.81 80 CYS A C 1
ATOM 622 O O . CYS A 1 80 ? -20.196 -19.885 13.006 1.00 91.81 80 CYS A O 1
ATOM 624 N N . GLN A 1 81 ? -21.669 -19.980 11.302 1.00 89.94 81 GLN A N 1
ATOM 625 C CA . GLN A 1 81 ? -22.867 -19.808 12.127 1.00 89.94 81 GLN A CA 1
ATOM 626 C C . GLN A 1 81 ? -23.023 -20.949 13.140 1.00 89.94 81 GLN A C 1
ATOM 628 O O . GLN A 1 81 ? -23.220 -20.691 14.325 1.00 89.94 81 GLN A O 1
ATOM 633 N N . ALA A 1 82 ? -22.831 -22.202 12.715 1.00 94.12 82 ALA A N 1
ATOM 634 C CA . ALA A 1 82 ? -22.876 -23.367 13.603 1.00 94.12 82 ALA A CA 1
ATOM 635 C C . ALA A 1 82 ? -21.811 -23.320 14.717 1.00 94.12 82 ALA A C 1
ATOM 637 O O . ALA A 1 82 ? -21.999 -23.89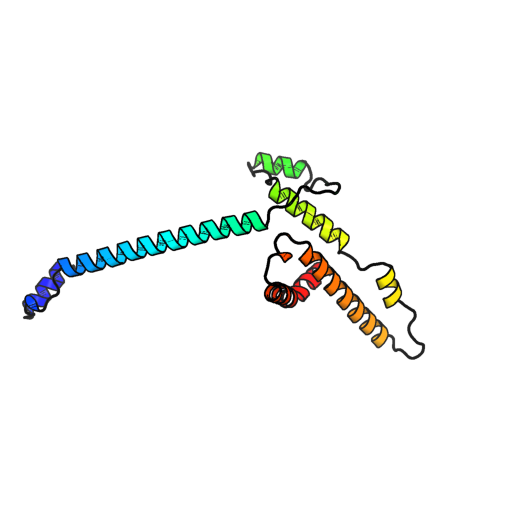7 15.787 1.00 94.12 82 ALA A O 1
ATOM 638 N N . ARG A 1 83 ? -20.694 -22.617 14.488 1.00 95.75 83 ARG A N 1
ATOM 639 C CA . ARG A 1 83 ? -19.621 -22.391 15.470 1.00 95.75 83 ARG A CA 1
ATOM 640 C C . ARG A 1 83 ? -19.790 -21.099 16.282 1.00 95.75 83 ARG A C 1
ATOM 642 O O . ARG A 1 83 ? -18.879 -20.754 17.029 1.00 95.75 83 ARG A O 1
ATOM 649 N N . ASN A 1 84 ? -20.926 -20.402 16.167 1.00 93.19 84 ASN A N 1
ATOM 650 C CA . ASN A 1 84 ? -21.189 -19.099 16.796 1.00 93.19 84 ASN A CA 1
ATOM 651 C C . ASN A 1 84 ? -20.129 -18.030 16.467 1.00 93.19 84 ASN A C 1
ATOM 653 O O . ASN A 1 84 ? -19.815 -17.177 17.298 1.00 93.19 84 ASN A O 1
ATOM 657 N N . ILE A 1 85 ? -19.557 -18.073 15.261 1.00 92.12 85 ILE A N 1
ATOM 658 C CA . ILE A 1 85 ? -18.640 -17.031 14.795 1.00 92.12 85 ILE A CA 1
ATOM 659 C C . ILE A 1 85 ? -19.485 -15.817 14.382 1.00 92.12 85 ILE A C 1
ATOM 661 O O . ILE A 1 85 ? -20.377 -15.969 13.541 1.00 92.12 85 ILE A O 1
ATOM 665 N N . PRO A 1 86 ? -19.244 -14.624 14.957 1.00 88.75 86 PRO A N 1
ATOM 666 C CA . PRO A 1 86 ? -20.016 -13.439 14.615 1.00 88.75 86 PRO A CA 1
ATOM 667 C C . PRO A 1 86 ? -19.786 -13.047 13.148 1.00 88.75 86 PRO A C 1
ATOM 669 O O . PRO A 1 86 ? -18.671 -13.201 12.639 1.00 88.75 86 PRO A O 1
ATOM 672 N N . PRO A 1 87 ? -20.814 -12.520 12.460 1.00 87.94 87 PRO A N 1
ATOM 673 C CA . PRO A 1 87 ? -20.644 -12.000 11.113 1.00 87.94 87 PRO A CA 1
ATOM 674 C C . PRO A 1 87 ? -19.731 -10.770 11.121 1.00 87.94 87 PRO A C 1
ATOM 676 O O . PRO A 1 87 ? -19.606 -10.067 12.129 1.00 87.94 87 PRO A O 1
ATOM 679 N N . LEU A 1 88 ? -19.120 -10.497 9.969 1.00 88.25 88 LEU A N 1
ATOM 680 C CA . LEU A 1 88 ? -18.356 -9.273 9.760 1.00 88.25 88 LEU A CA 1
ATOM 681 C C . LEU A 1 88 ? -19.257 -8.052 9.966 1.00 88.25 88 LEU A C 1
ATOM 683 O O . LEU A 1 88 ? -20.412 -8.032 9.534 1.00 88.25 88 LEU A O 1
ATOM 687 N N . SER A 1 89 ? -18.719 -7.020 10.611 1.00 89.69 89 SER A N 1
ATOM 688 C CA . SER A 1 89 ? -19.413 -5.741 10.715 1.00 89.69 89 SER A CA 1
ATOM 689 C C . SER A 1 89 ? -19.527 -5.082 9.341 1.00 89.69 89 SER A C 1
ATOM 691 O O . SER A 1 89 ? -18.739 -5.353 8.433 1.00 89.69 89 SER A O 1
ATOM 693 N N . TYR A 1 90 ? -20.474 -4.154 9.202 1.00 88.44 90 TYR A N 1
ATOM 694 C CA . TYR A 1 90 ? -20.638 -3.383 7.970 1.00 88.44 90 TYR A CA 1
ATOM 695 C C . TYR A 1 90 ? -19.327 -2.718 7.519 1.00 88.44 90 TYR A C 1
ATOM 697 O O . TYR A 1 90 ? -18.952 -2.830 6.356 1.00 88.44 90 TYR A O 1
ATOM 705 N N . ASN A 1 91 ? -18.595 -2.079 8.441 1.00 88.50 91 ASN A N 1
ATOM 706 C CA . ASN A 1 91 ? -17.344 -1.409 8.088 1.00 88.50 91 ASN A CA 1
ATOM 707 C C . ASN A 1 91 ? -16.260 -2.408 7.657 1.00 88.50 91 ASN A C 1
ATOM 709 O O . ASN A 1 91 ? -15.536 -2.146 6.706 1.00 88.50 91 ASN A O 1
ATOM 713 N N . GLN A 1 92 ? -16.164 -3.568 8.319 1.00 88.62 92 GLN A N 1
ATOM 714 C CA . GLN A 1 92 ? -15.230 -4.620 7.903 1.00 88.62 92 GLN A CA 1
ATOM 715 C C . GLN A 1 92 ? -15.538 -5.096 6.483 1.00 88.62 92 GLN A C 1
ATOM 717 O O . GLN A 1 92 ? -14.633 -5.224 5.665 1.00 88.62 92 GLN A O 1
ATOM 722 N N . LEU A 1 93 ? -16.819 -5.304 6.183 1.00 89.50 93 LEU A N 1
ATOM 723 C CA . LEU A 1 93 ? -17.274 -5.717 4.864 1.00 89.50 93 LEU A CA 1
ATOM 724 C C . LEU A 1 93 ? -16.975 -4.649 3.797 1.00 89.50 93 LEU A C 1
ATOM 726 O O . LEU A 1 93 ? -16.447 -4.972 2.736 1.00 89.50 93 LEU A O 1
ATOM 730 N N . ALA A 1 94 ? -17.246 -3.376 4.099 1.00 89.12 94 ALA A N 1
ATOM 731 C CA . ALA A 1 94 ? -16.956 -2.253 3.211 1.00 89.12 94 ALA A CA 1
ATOM 732 C C . ALA A 1 94 ? -15.451 -2.120 2.919 1.00 89.12 94 ALA A C 1
ATOM 734 O O . ALA A 1 94 ? -15.067 -1.953 1.762 1.00 89.12 94 ALA A O 1
ATOM 735 N N . VAL A 1 95 ? -14.597 -2.259 3.942 1.00 89.81 95 VAL A N 1
ATOM 736 C CA . VAL A 1 95 ? -13.136 -2.270 3.772 1.00 89.81 95 VAL A CA 1
ATOM 737 C C . VAL A 1 95 ? -12.715 -3.419 2.857 1.00 89.81 95 VAL A C 1
ATOM 739 O O . VAL A 1 95 ? -11.983 -3.178 1.903 1.00 89.81 95 VAL A O 1
ATOM 742 N N . ILE A 1 96 ? -13.200 -4.644 3.088 1.00 91.25 96 ILE A N 1
ATOM 743 C CA . ILE A 1 96 ? -12.842 -5.805 2.255 1.00 91.25 96 ILE A CA 1
ATOM 744 C C . ILE A 1 96 ? -13.228 -5.570 0.792 1.00 91.25 96 ILE A C 1
ATOM 746 O O . ILE A 1 96 ? -12.393 -5.742 -0.091 1.00 91.25 96 ILE A O 1
ATOM 750 N N . TYR A 1 97 ? -14.455 -5.120 0.520 1.00 91.00 97 TYR A N 1
ATOM 751 C CA . TYR A 1 97 ? -14.884 -4.856 -0.855 1.00 91.00 97 TYR A CA 1
ATOM 752 C C . TYR A 1 97 ? -14.102 -3.734 -1.531 1.00 91.00 97 TYR A C 1
ATOM 754 O O . TYR A 1 97 ? -13.872 -3.795 -2.738 1.00 91.00 97 TYR A O 1
ATOM 762 N N . LYS A 1 98 ? -13.687 -2.718 -0.771 1.00 90.25 98 LYS A N 1
ATOM 763 C CA . LYS A 1 98 ? -12.822 -1.650 -1.273 1.00 90.25 98 LYS A CA 1
ATOM 764 C C . LYS A 1 98 ? -11.430 -2.179 -1.623 1.00 90.25 98 LYS A C 1
ATOM 766 O O . LYS A 1 98 ? -10.901 -1.820 -2.669 1.00 90.25 98 LYS A O 1
ATOM 771 N N . LEU A 1 99 ? -10.862 -3.053 -0.789 1.00 91.94 99 LEU A N 1
ATOM 772 C CA . LEU A 1 99 ? -9.566 -3.687 -1.047 1.00 91.94 99 LEU A CA 1
ATOM 773 C C . LEU A 1 99 ? -9.597 -4.577 -2.291 1.00 91.94 99 LEU A C 1
ATOM 775 O O . LEU A 1 99 ? -8.701 -4.455 -3.115 1.00 91.94 99 LEU A O 1
ATOM 779 N N . ILE A 1 100 ? -10.631 -5.412 -2.448 1.00 91.94 100 ILE A N 1
ATOM 780 C CA . ILE A 1 100 ? -10.804 -6.264 -3.639 1.00 91.94 100 ILE A CA 1
ATOM 781 C C . ILE A 1 100 ? -10.868 -5.399 -4.898 1.00 91.94 100 ILE A C 1
ATOM 783 O O . ILE A 1 100 ? -10.120 -5.620 -5.840 1.00 91.94 100 ILE A O 1
ATOM 787 N N . TRP A 1 101 ? -11.691 -4.350 -4.883 1.00 90.94 101 TRP A N 1
ATOM 788 C CA . TRP A 1 101 ? -11.838 -3.469 -6.040 1.00 90.94 101 TRP A CA 1
ATOM 789 C C . TRP A 1 101 ? -10.535 -2.776 -6.446 1.00 90.94 101 TRP A C 1
ATOM 791 O O . TRP A 1 101 ? -10.212 -2.706 -7.629 1.00 90.94 101 TRP A O 1
ATOM 801 N N . TYR A 1 102 ? -9.764 -2.282 -5.473 1.00 92.44 102 TYR A N 1
ATOM 802 C CA . TYR A 1 102 ? -8.456 -1.698 -5.760 1.00 92.44 102 TYR A CA 1
ATOM 803 C C . TYR A 1 102 ? -7.418 -2.726 -6.179 1.00 92.44 102 TYR A C 1
ATOM 805 O O . TYR A 1 102 ? -6.529 -2.389 -6.957 1.00 92.44 102 TYR A O 1
ATOM 813 N N . GLN A 1 103 ? -7.499 -3.948 -5.652 1.00 92.81 103 GLN A N 1
ATOM 814 C CA . GLN A 1 103 ? -6.629 -5.025 -6.086 1.00 92.81 103 GLN A CA 1
ATOM 815 C C . GLN A 1 103 ? -6.848 -5.277 -7.576 1.00 92.81 103 GLN A C 1
ATOM 817 O O . GLN A 1 103 ? -5.888 -5.147 -8.323 1.00 92.81 103 GLN A O 1
ATOM 822 N N . ASP A 1 104 ? -8.094 -5.494 -8.003 1.00 91.38 104 ASP A N 1
ATOM 823 C CA . ASP A 1 104 ? -8.446 -5.735 -9.407 1.00 91.38 104 ASP A CA 1
ATOM 824 C C . ASP A 1 104 ? -8.064 -4.540 -10.303 1.00 91.38 104 ASP A C 1
ATOM 826 O O . ASP A 1 104 ? -7.481 -4.702 -11.374 1.00 91.38 104 ASP A O 1
ATOM 830 N N . GLY A 1 105 ? -8.351 -3.313 -9.853 1.00 92.12 105 GLY A N 1
ATOM 831 C CA . GLY A 1 105 ? -8.085 -2.092 -10.621 1.00 92.12 105 GLY A CA 1
ATOM 832 C C . GLY A 1 105 ? -6.601 -1.746 -10.788 1.00 92.12 105 GLY A C 1
ATOM 833 O O . GLY A 1 105 ? -6.247 -1.031 -11.724 1.00 92.12 105 GLY A O 1
ATOM 834 N N . TYR A 1 106 ? -5.733 -2.246 -9.904 1.00 95.44 106 TYR A N 1
ATOM 835 C CA . TYR A 1 106 ? -4.289 -1.994 -9.922 1.00 95.44 106 TYR A CA 1
ATOM 836 C C . TYR A 1 106 ? -3.474 -3.290 -9.961 1.00 95.44 106 TYR A C 1
ATOM 838 O O . TYR A 1 106 ? -2.327 -3.320 -9.500 1.00 95.44 106 TYR A O 1
ATOM 846 N N . GLU A 1 107 ? -4.053 -4.383 -10.456 1.00 93.50 107 GLU A N 1
ATOM 847 C CA . GLU A 1 107 ? -3.374 -5.675 -10.543 1.00 93.50 107 GLU A CA 1
ATOM 848 C C . GLU A 1 107 ? -2.320 -5.656 -11.651 1.00 93.50 107 GLU A C 1
ATOM 850 O O . GLU A 1 107 ? -1.162 -6.000 -11.406 1.00 93.50 107 GLU A O 1
ATOM 855 N N . GLN A 1 108 ? -2.710 -5.184 -12.838 1.00 93.19 108 GLN A N 1
ATOM 856 C CA . GLN A 1 108 ? -1.881 -5.170 -14.041 1.00 93.19 108 GLN A CA 1
ATOM 857 C C . GLN A 1 108 ? -1.667 -3.747 -14.575 1.00 93.19 108 GLN A C 1
ATOM 859 O O . GLN A 1 108 ? -2.541 -2.891 -14.415 1.00 93.19 108 GLN A O 1
ATOM 864 N N . PRO A 1 109 ? -0.523 -3.475 -15.230 1.00 95.00 109 PRO A N 1
ATOM 865 C CA . PRO A 1 109 ? -0.335 -2.220 -15.947 1.00 95.00 109 PRO A CA 1
ATOM 866 C C . PRO A 1 109 ? -1.309 -2.085 -17.120 1.00 95.00 109 PRO A C 1
ATOM 868 O O . PRO A 1 109 ? -1.854 -3.078 -17.603 1.00 95.00 109 PRO A O 1
ATOM 871 N N . SER A 1 110 ? -1.497 -0.857 -17.609 1.00 94.69 110 SER A N 1
ATOM 872 C CA . SER A 1 110 ? -2.354 -0.619 -18.773 1.00 94.69 110 SER A CA 1
ATOM 873 C C . SER A 1 110 ? -1.833 -1.357 -20.011 1.00 94.69 110 SER A C 1
ATOM 875 O O . SER A 1 110 ? -0.622 -1.552 -20.183 1.00 94.69 110 SER A O 1
ATOM 877 N N . GLU A 1 111 ? -2.738 -1.740 -20.914 1.00 94.25 111 GLU A N 1
ATOM 878 C CA . GLU A 1 111 ? -2.333 -2.346 -22.183 1.00 94.25 111 GLU A CA 1
ATOM 879 C C . GLU A 1 111 ? -1.432 -1.410 -22.996 1.00 94.25 111 GLU A C 1
ATOM 881 O O . GLU A 1 111 ? -0.533 -1.880 -23.696 1.00 94.25 111 GLU A O 1
ATOM 886 N N . GLU A 1 112 ? -1.658 -0.094 -22.932 1.00 94.19 112 GLU A N 1
ATOM 887 C CA . GLU A 1 112 ? -0.822 0.881 -23.625 1.00 94.19 112 GLU A CA 1
ATOM 888 C C . GLU A 1 112 ? 0.606 0.912 -23.074 1.00 94.19 112 GLU A C 1
ATOM 890 O O . GLU A 1 112 ? 1.556 1.025 -23.852 1.00 94.19 112 GLU A O 1
ATOM 895 N N . ASP A 1 113 ? 0.772 0.818 -21.752 1.00 94.88 113 ASP A N 1
ATOM 896 C CA . ASP A 1 113 ? 2.089 0.749 -21.117 1.00 94.88 113 ASP A CA 1
ATOM 897 C C . ASP A 1 113 ? 2.807 -0.562 -21.468 1.00 94.88 113 ASP A C 1
ATOM 899 O O . ASP A 1 113 ? 3.977 -0.540 -21.858 1.00 94.88 113 ASP A O 1
ATOM 903 N N . LEU A 1 114 ? 2.101 -1.698 -21.416 1.00 93.75 114 LEU A N 1
ATOM 904 C CA . LEU A 1 114 ? 2.662 -3.002 -21.785 1.00 93.75 114 LEU A CA 1
ATOM 905 C C . LEU A 1 114 ? 3.107 -3.031 -23.250 1.00 93.75 114 LEU A C 1
ATOM 907 O O . LEU A 1 114 ? 4.231 -3.440 -23.544 1.00 93.75 114 LEU A O 1
ATOM 911 N N . LYS A 1 115 ? 2.272 -2.534 -24.172 1.00 93.31 115 LYS A N 1
ATOM 912 C CA . LYS A 1 115 ? 2.614 -2.438 -25.603 1.00 93.31 115 LYS A CA 1
ATOM 913 C C . LYS A 1 115 ? 3.827 -1.539 -25.843 1.00 93.31 115 LYS A C 1
ATOM 915 O O . LYS A 1 115 ? 4.644 -1.854 -26.704 1.00 93.31 115 LYS A O 1
ATOM 920 N N . ARG A 1 116 ? 3.973 -0.446 -25.083 1.00 92.50 116 ARG A N 1
ATOM 921 C CA . ARG A 1 116 ? 5.155 0.431 -25.156 1.00 92.50 116 ARG A CA 1
ATOM 922 C C . ARG A 1 116 ? 6.428 -0.296 -24.727 1.00 92.50 116 ARG A C 1
ATOM 924 O O . ARG A 1 116 ? 7.437 -0.210 -25.426 1.00 92.50 116 ARG A O 1
ATOM 931 N N . ILE A 1 117 ? 6.380 -1.042 -23.624 1.00 91.38 117 ILE A N 1
ATOM 932 C CA . ILE A 1 117 ? 7.542 -1.786 -23.120 1.00 91.38 117 ILE A CA 1
ATOM 933 C C . ILE A 1 117 ? 7.935 -2.910 -24.081 1.00 91.38 117 ILE A C 1
ATOM 935 O O . ILE A 1 117 ? 9.116 -3.030 -24.406 1.00 91.38 117 ILE A O 1
ATOM 939 N N . MET A 1 118 ? 6.956 -3.680 -24.560 1.00 86.25 118 MET A N 1
ATOM 940 C CA . MET A 1 118 ? 7.143 -4.844 -25.439 1.00 86.25 118 MET A CA 1
ATOM 941 C C . MET A 1 118 ? 7.381 -4.488 -26.916 1.00 86.25 118 MET A C 1
ATOM 943 O O . MET A 1 118 ? 7.259 -5.350 -27.788 1.00 86.25 118 MET A O 1
ATOM 947 N N . SER A 1 119 ? 7.679 -3.225 -27.219 1.00 84.19 119 SER A N 1
ATOM 948 C CA . SER A 1 119 ? 8.001 -2.787 -28.577 1.00 84.19 119 SER A CA 1
ATOM 949 C C . SER A 1 119 ? 9.229 -3.523 -29.134 1.00 84.19 119 SER A C 1
ATOM 951 O O . SER A 1 119 ? 10.053 -4.050 -28.381 1.00 84.19 119 SER A O 1
ATOM 953 N N . SER A 1 120 ? 9.310 -3.620 -30.469 1.00 75.06 120 SER A N 1
ATOM 954 C CA . SER A 1 120 ? 10.355 -4.389 -31.155 1.00 75.06 120 SER A CA 1
ATOM 955 C C . SER A 1 120 ? 11.749 -3.912 -30.734 1.00 75.06 120 SER A C 1
ATOM 957 O O . SER A 1 120 ? 11.982 -2.702 -30.774 1.00 75.06 120 SER A O 1
ATOM 959 N N . PRO A 1 121 ? 12.660 -4.828 -30.360 1.00 78.00 121 PRO A N 1
ATOM 960 C CA . PRO A 1 121 ? 14.017 -4.457 -29.986 1.00 78.00 121 PRO A CA 1
ATOM 961 C C . PRO A 1 121 ? 14.755 -3.835 -31.173 1.00 78.00 121 PRO A C 1
ATOM 963 O O . PRO A 1 121 ? 14.486 -4.177 -32.328 1.00 78.00 121 PRO A O 1
ATOM 966 N N . ASP A 1 122 ? 15.681 -2.926 -30.879 1.00 78.00 122 ASP A N 1
ATOM 967 C CA . ASP A 1 122 ? 16.576 -2.369 -31.891 1.00 78.00 122 ASP A CA 1
ATOM 968 C C . ASP A 1 122 ? 17.475 -3.479 -32.459 1.00 78.00 122 ASP A C 1
ATOM 970 O O . ASP A 1 122 ? 17.877 -4.389 -31.730 1.00 78.00 122 ASP A O 1
ATOM 974 N N . GLU A 1 123 ? 17.846 -3.404 -33.744 1.00 74.31 123 GLU A N 1
ATOM 975 C CA . GLU A 1 123 ? 18.635 -4.464 -34.412 1.00 74.31 123 GLU A CA 1
ATOM 976 C C . GLU A 1 123 ? 20.002 -4.732 -33.747 1.00 74.31 123 GLU A C 1
ATOM 978 O O . GLU A 1 123 ? 20.608 -5.781 -33.961 1.00 74.31 123 GLU A O 1
ATOM 983 N N . ASN A 1 124 ? 20.473 -3.800 -32.913 1.00 80.44 124 ASN A N 1
ATOM 984 C CA . ASN A 1 124 ? 21.751 -3.867 -32.207 1.00 80.44 124 ASN A CA 1
ATOM 985 C C . ASN A 1 124 ? 21.647 -4.313 -30.734 1.00 80.44 124 ASN A C 1
ATOM 987 O O . ASN A 1 124 ? 22.685 -4.433 -30.081 1.00 80.44 124 ASN A O 1
ATOM 991 N N . GLU A 1 125 ? 20.449 -4.532 -30.179 1.00 84.50 125 GLU A N 1
ATOM 992 C CA . GLU A 1 125 ? 20.300 -4.947 -28.777 1.00 84.50 125 GLU A CA 1
ATOM 993 C C . GLU A 1 125 ? 20.475 -6.460 -28.600 1.00 84.50 125 GLU A C 1
ATOM 995 O O . GLU A 1 125 ? 19.935 -7.277 -29.348 1.00 84.50 125 GLU A O 1
ATOM 1000 N N . SER A 1 126 ? 21.206 -6.861 -27.556 1.00 89.75 126 SER A N 1
ATOM 1001 C CA . SER A 1 126 ? 21.286 -8.273 -27.193 1.00 89.75 126 SER A CA 1
ATOM 1002 C C . SER A 1 126 ? 19.991 -8.734 -26.516 1.00 89.75 126 SER A C 1
ATOM 1004 O O . SER A 1 126 ? 19.338 -7.984 -25.792 1.00 89.75 126 SER A O 1
ATOM 1006 N N . GLN A 1 127 ? 19.648 -10.016 -26.660 1.00 88.69 127 GLN A N 1
ATOM 1007 C CA . GLN A 1 127 ? 18.479 -10.606 -25.992 1.00 88.69 127 GLN A CA 1
ATOM 1008 C C . GLN A 1 127 ? 18.503 -10.418 -24.461 1.00 88.69 127 GLN A C 1
ATOM 1010 O O . GLN A 1 127 ? 17.450 -10.315 -23.825 1.00 88.69 127 GLN A O 1
ATOM 1015 N N . HIS A 1 128 ? 19.698 -10.395 -23.863 1.00 90.81 128 HIS A N 1
ATOM 1016 C CA . HIS A 1 128 ? 19.870 -10.160 -22.432 1.00 90.81 128 HIS A CA 1
ATOM 1017 C C . HIS A 1 128 ? 19.482 -8.726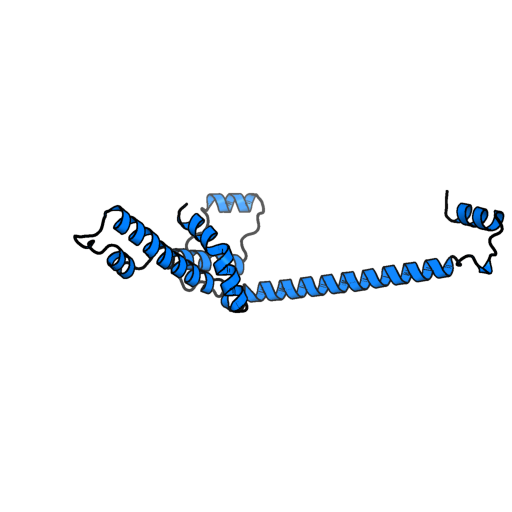 -22.057 1.00 90.81 128 HIS A C 1
ATOM 1019 O O . HIS A 1 128 ? 18.750 -8.536 -21.088 1.00 90.81 128 HIS A O 1
ATOM 1025 N N . ASP A 1 129 ? 19.901 -7.740 -22.852 1.00 90.81 129 ASP A N 1
ATOM 1026 C CA . ASP A 1 129 ? 19.593 -6.327 -22.612 1.00 90.81 129 ASP A CA 1
ATOM 1027 C C . ASP A 1 129 ? 18.096 -6.054 -22.766 1.00 90.81 129 ASP A C 1
ATOM 1029 O O . ASP A 1 129 ? 17.495 -5.414 -21.905 1.00 90.81 129 ASP A O 1
ATOM 1033 N N . VAL A 1 130 ? 17.462 -6.652 -23.780 1.00 90.94 130 VAL A N 1
ATOM 1034 C CA . VAL A 1 130 ? 16.005 -6.592 -23.975 1.00 90.94 130 VAL A CA 1
ATOM 1035 C C . VAL A 1 130 ? 15.265 -7.178 -22.770 1.00 90.94 130 VAL A C 1
ATOM 1037 O O . VAL A 1 130 ? 14.317 -6.583 -22.257 1.00 90.94 130 VAL A O 1
ATOM 1040 N N . SER A 1 131 ? 15.708 -8.340 -22.282 1.00 91.88 131 SER A N 1
ATOM 1041 C CA . SER A 1 131 ? 15.081 -9.005 -21.133 1.00 91.88 131 SER A CA 1
ATOM 1042 C C . SER A 1 131 ? 15.257 -8.190 -19.852 1.00 91.88 131 SER A C 1
ATOM 1044 O O . SER A 1 131 ? 14.301 -8.020 -19.097 1.00 91.88 131 SER A O 1
ATOM 1046 N N . PHE A 1 132 ? 16.455 -7.646 -19.622 1.00 93.88 132 PHE A N 1
ATOM 1047 C CA . PHE A 1 132 ? 16.730 -6.778 -18.483 1.00 93.88 132 PHE A CA 1
ATOM 1048 C C . PHE A 1 132 ? 15.879 -5.506 -18.536 1.00 93.88 132 PHE A C 1
ATOM 1050 O O . PHE A 1 132 ? 15.236 -5.181 -17.540 1.00 93.88 132 PHE A O 1
ATOM 1057 N N . ARG A 1 133 ? 15.783 -4.856 -19.707 1.00 92.88 133 ARG A N 1
ATOM 1058 C CA . ARG A 1 133 ? 14.925 -3.686 -19.937 1.00 92.88 133 ARG A CA 1
ATOM 1059 C C . ARG A 1 133 ? 13.470 -3.993 -19.602 1.00 92.88 133 ARG A C 1
ATOM 1061 O O . ARG A 1 133 ? 12.850 -3.251 -18.847 1.00 92.88 133 ARG A O 1
ATOM 1068 N N . HIS A 1 134 ? 12.924 -5.098 -20.111 1.00 93.75 134 HIS A N 1
ATOM 1069 C CA . HIS A 1 134 ? 11.551 -5.501 -19.798 1.00 93.75 134 HIS A CA 1
ATOM 1070 C C . HIS A 1 134 ? 11.345 -5.702 -18.296 1.00 93.75 134 HIS A C 1
ATOM 1072 O O . HIS A 1 134 ? 10.374 -5.187 -17.747 1.00 93.75 134 HIS A O 1
ATOM 1078 N N . ILE A 1 135 ? 12.266 -6.397 -17.621 1.00 94.25 135 ILE A N 1
ATOM 1079 C CA . ILE A 1 135 ? 12.187 -6.613 -16.173 1.00 94.25 135 ILE A CA 1
ATOM 1080 C C . ILE A 1 135 ? 12.180 -5.270 -15.439 1.00 94.25 135 ILE A C 1
ATOM 1082 O O . ILE A 1 135 ? 11.304 -5.044 -14.604 1.00 94.25 135 ILE A O 1
ATOM 1086 N N . THR A 1 136 ? 13.107 -4.362 -15.748 1.00 95.38 136 THR A N 1
ATOM 1087 C CA . THR A 1 136 ? 13.199 -3.068 -15.059 1.00 95.38 136 THR A CA 1
ATOM 1088 C C . THR A 1 136 ? 11.984 -2.181 -15.315 1.00 95.38 136 THR A C 1
ATOM 1090 O O . THR A 1 136 ? 11.449 -1.607 -14.371 1.00 95.38 136 THR A O 1
ATOM 1093 N N . GLU A 1 137 ? 11.498 -2.109 -16.554 1.00 95.44 137 GLU A N 1
ATOM 1094 C CA . GLU A 1 137 ? 10.350 -1.271 -16.922 1.00 95.44 137 GLU A CA 1
ATOM 1095 C C . GLU A 1 137 ? 9.043 -1.804 -16.316 1.00 95.44 137 GLU A C 1
ATOM 1097 O O . GLU A 1 137 ? 8.276 -1.050 -15.714 1.00 95.44 137 GLU A O 1
ATOM 1102 N N . ILE A 1 138 ? 8.816 -3.123 -16.368 1.00 95.00 138 ILE A N 1
ATOM 1103 C CA . ILE A 1 138 ? 7.663 -3.759 -15.708 1.00 95.00 138 ILE A CA 1
ATOM 1104 C C . ILE A 1 138 ? 7.733 -3.548 -14.192 1.00 95.00 138 ILE A C 1
ATOM 1106 O O . ILE A 1 138 ? 6.714 -3.273 -13.556 1.00 95.00 138 ILE A O 1
ATOM 1110 N N . THR A 1 139 ? 8.930 -3.625 -13.604 1.00 95.94 139 THR A N 1
ATOM 1111 C CA . THR A 1 139 ? 9.139 -3.357 -12.175 1.00 95.94 139 THR A CA 1
ATOM 1112 C C . THR A 1 139 ? 8.752 -1.918 -11.825 1.00 95.94 139 THR A C 1
ATOM 1114 O O . THR A 1 139 ? 8.057 -1.706 -10.832 1.00 95.94 139 THR A O 1
ATOM 1117 N N . ILE A 1 140 ? 9.128 -0.931 -12.648 1.00 96.19 140 ILE A N 1
ATOM 1118 C CA . ILE A 1 140 ? 8.753 0.479 -12.449 1.00 96.19 140 ILE A CA 1
ATOM 1119 C C . ILE A 1 140 ? 7.230 0.643 -12.459 1.00 96.19 140 ILE A C 1
ATOM 1121 O O . ILE A 1 140 ? 6.682 1.233 -11.525 1.00 96.19 140 ILE A O 1
ATOM 1125 N N . LEU A 1 141 ? 6.538 0.084 -13.457 1.00 96.31 141 LEU A N 1
ATOM 1126 C CA . LEU A 1 141 ? 5.073 0.139 -13.518 1.00 96.31 141 LEU A CA 1
ATOM 1127 C C . LEU A 1 141 ? 4.430 -0.559 -12.318 1.00 96.31 141 LEU A C 1
ATOM 1129 O O . LEU A 1 141 ? 3.498 -0.034 -11.717 1.00 96.31 141 LEU A O 1
ATOM 1133 N N . THR A 1 142 ? 4.967 -1.707 -11.907 1.00 95.81 142 THR A N 1
ATOM 1134 C CA . THR A 1 142 ? 4.474 -2.444 -10.737 1.00 95.81 142 THR A CA 1
ATOM 1135 C C . THR A 1 142 ? 4.594 -1.606 -9.464 1.00 95.81 142 THR A C 1
ATOM 1137 O O . THR A 1 142 ? 3.653 -1.544 -8.675 1.00 95.81 142 THR A O 1
ATOM 1140 N N . VAL A 1 143 ? 5.713 -0.897 -9.271 1.00 96.94 143 VAL A N 1
ATOM 1141 C CA . VAL A 1 143 ? 5.875 0.035 -8.143 1.00 96.94 143 VAL A CA 1
ATOM 1142 C C . VAL A 1 143 ? 4.860 1.176 -8.220 1.00 96.94 143 VAL A C 1
ATOM 1144 O O . VAL A 1 143 ? 4.270 1.521 -7.198 1.00 96.94 143 VAL A O 1
ATOM 1147 N N . GLN A 1 144 ? 4.604 1.739 -9.403 1.00 96.69 144 GLN A N 1
ATOM 1148 C CA . GLN A 1 144 ? 3.588 2.786 -9.573 1.00 96.69 144 GLN A CA 1
ATOM 1149 C C . GLN A 1 144 ? 2.187 2.287 -9.191 1.00 96.69 144 GLN A C 1
ATOM 1151 O O . GLN A 1 144 ? 1.484 2.964 -8.444 1.00 96.69 144 GLN A O 1
ATOM 1156 N N . LEU A 1 145 ? 1.813 1.076 -9.609 1.00 97.19 145 LEU A N 1
ATOM 1157 C CA . LEU A 1 145 ? 0.540 0.456 -9.231 1.00 97.19 145 LEU A CA 1
ATOM 1158 C C . LEU A 1 145 ? 0.439 0.205 -7.722 1.00 97.19 145 LEU A C 1
ATOM 1160 O O . LEU A 1 145 ? -0.618 0.425 -7.135 1.00 97.19 145 LEU A O 1
ATOM 1164 N N . ILE A 1 146 ? 1.531 -0.203 -7.066 1.00 97.19 146 ILE A N 1
ATOM 1165 C CA . ILE A 1 146 ? 1.581 -0.344 -5.600 1.00 97.19 146 ILE A CA 1
ATOM 1166 C C . ILE A 1 146 ? 1.318 1.0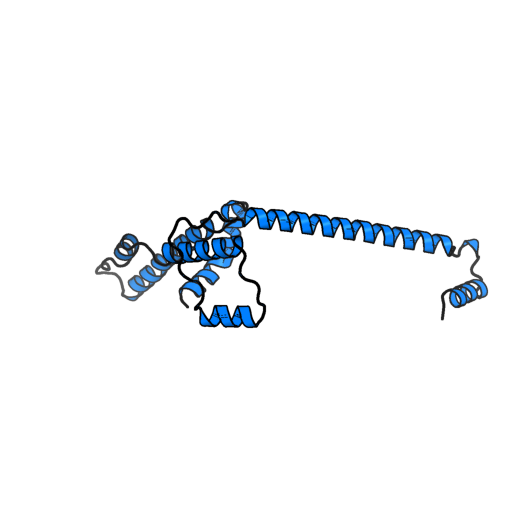05 -4.916 1.00 97.19 146 ILE A C 1
ATOM 1168 O O . ILE A 1 146 ? 0.579 1.062 -3.932 1.00 97.19 146 ILE A O 1
ATOM 1172 N N . VAL A 1 147 ? 1.891 2.092 -5.438 1.00 96.94 147 VAL A N 1
ATOM 1173 C CA . VAL A 1 147 ? 1.673 3.444 -4.906 1.00 96.94 147 VAL A CA 1
ATOM 1174 C C . VAL A 1 147 ? 0.215 3.878 -5.077 1.00 96.94 147 VAL A C 1
ATOM 1176 O O . VAL A 1 147 ? -0.376 4.389 -4.125 1.00 96.94 147 VAL A O 1
ATOM 1179 N N . GLU A 1 148 ? -0.384 3.664 -6.250 1.00 96.50 148 GLU A N 1
ATOM 1180 C CA . GLU A 1 148 ? -1.793 4.010 -6.493 1.00 96.50 148 GLU A CA 1
ATOM 1181 C C . GLU A 1 148 ? -2.751 3.167 -5.641 1.00 96.50 148 GLU A C 1
ATOM 1183 O O . GLU A 1 148 ? -3.666 3.711 -5.018 1.00 96.50 148 GLU A O 1
ATOM 1188 N N . PHE A 1 149 ? -2.476 1.870 -5.490 1.00 96.50 149 PHE A N 1
ATOM 1189 C CA . PHE A 1 149 ? -3.197 1.005 -4.558 1.00 96.50 149 PHE A CA 1
ATOM 1190 C C . PHE A 1 149 ? -3.125 1.538 -3.118 1.00 96.50 149 PHE A C 1
ATOM 1192 O O . PHE A 1 149 ? -4.152 1.659 -2.449 1.00 96.50 149 PHE A O 1
ATOM 1199 N N . ALA A 1 150 ? -1.931 1.915 -2.645 1.00 96.19 150 ALA A N 1
ATOM 1200 C CA . ALA A 1 150 ? -1.740 2.431 -1.291 1.00 96.19 150 ALA A CA 1
ATOM 1201 C C . ALA A 1 150 ? -2.520 3.731 -1.045 1.00 96.19 150 ALA A C 1
ATOM 1203 O O . ALA A 1 150 ? -3.140 3.884 0.005 1.00 96.19 150 ALA A O 1
ATOM 1204 N N . LYS A 1 151 ? -2.565 4.644 -2.025 1.00 93.94 151 LYS A N 1
ATOM 1205 C CA . LYS A 1 151 ? -3.379 5.871 -1.946 1.00 93.94 151 LYS A CA 1
ATOM 1206 C C . LYS A 1 151 ? -4.878 5.585 -1.823 1.00 93.94 151 LYS A C 1
ATOM 1208 O O . LYS A 1 151 ? -5.597 6.384 -1.225 1.00 93.94 151 LYS A O 1
ATOM 1213 N N . GLY A 1 152 ? -5.347 4.461 -2.364 1.00 90.75 152 GLY A N 1
ATOM 1214 C CA . GLY A 1 152 ? -6.728 3.999 -2.228 1.00 90.75 152 GLY A CA 1
ATOM 1215 C C . GLY A 1 152 ? -7.080 3.463 -0.834 1.00 90.75 152 GLY A C 1
ATOM 1216 O O . GLY A 1 152 ? -8.262 3.399 -0.473 1.00 90.75 152 GLY A O 1
ATOM 1217 N N . LEU A 1 153 ? -6.079 3.102 -0.021 1.00 91.94 153 LEU A N 1
ATOM 1218 C CA . LEU A 1 153 ? -6.307 2.515 1.295 1.00 91.94 153 LEU A CA 1
ATOM 1219 C C . LEU A 1 153 ? -6.952 3.518 2.265 1.00 91.94 153 LEU A C 1
ATOM 1221 O O . LEU A 1 153 ? -6.562 4.692 2.315 1.00 91.94 153 LEU A O 1
ATOM 1225 N N . PRO A 1 154 ? -7.913 3.070 3.097 1.00 88.69 154 PRO A N 1
ATOM 1226 C CA . PRO A 1 154 ? -8.462 3.895 4.165 1.00 88.69 154 PRO A CA 1
ATOM 1227 C C . PRO A 1 154 ? -7.345 4.438 5.059 1.00 88.69 154 PRO A C 1
ATOM 1229 O O . PRO A 1 154 ? -6.405 3.725 5.396 1.00 88.69 154 PRO A O 1
ATOM 1232 N N . ALA A 1 155 ? -7.459 5.707 5.444 1.00 88.50 155 ALA A N 1
ATOM 1233 C CA . ALA A 1 155 ? -6.502 6.436 6.277 1.00 88.50 155 ALA A CA 1
ATOM 1234 C C . ALA A 1 155 ? -5.095 6.679 5.696 1.00 88.50 155 ALA A C 1
ATOM 1236 O O . ALA A 1 155 ? -4.413 7.553 6.225 1.00 88.50 155 ALA A O 1
ATOM 1237 N N . PHE A 1 156 ? -4.660 6.016 4.617 1.00 92.69 156 PHE A N 1
ATOM 1238 C CA . PHE A 1 156 ? -3.287 6.174 4.113 1.00 92.69 156 PHE A CA 1
ATOM 1239 C C . PHE A 1 156 ? -2.977 7.618 3.708 1.00 92.69 156 PHE A C 1
ATOM 1241 O O . PHE A 1 156 ? -1.964 8.176 4.115 1.00 92.69 156 PHE A O 1
ATOM 1248 N N . THR A 1 157 ? -3.905 8.280 3.014 1.00 90.38 157 THR A N 1
ATOM 1249 C CA . THR A 1 157 ? -3.773 9.695 2.622 1.00 90.38 157 THR A CA 1
ATOM 1250 C C . THR A 1 157 ? -3.838 10.678 3.793 1.00 90.38 157 THR A C 1
ATOM 1252 O O . THR A 1 157 ? -3.495 11.846 3.623 1.00 90.38 157 THR A O 1
ATOM 1255 N N . LYS A 1 158 ? -4.267 10.225 4.979 1.00 89.56 158 LYS A N 1
ATOM 1256 C CA . LYS A 1 158 ? -4.336 11.032 6.207 1.00 89.56 158 LYS A CA 1
ATOM 1257 C C . LYS A 1 158 ? -3.029 10.982 7.014 1.00 89.56 158 LYS A C 1
ATOM 1259 O O . LYS A 1 158 ? -2.854 11.785 7.924 1.00 89.56 158 LYS A O 1
ATOM 1264 N N . ILE A 1 159 ? -2.126 10.053 6.692 1.00 91.75 159 ILE A N 1
ATOM 1265 C CA . ILE A 1 159 ? -0.776 9.955 7.265 1.00 91.75 159 ILE A CA 1
ATOM 1266 C C . ILE A 1 159 ? 0.086 11.110 6.711 1.00 91.75 159 ILE A C 1
ATOM 1268 O O . ILE A 1 159 ? -0.122 11.508 5.563 1.00 91.75 159 ILE A O 1
ATOM 1272 N N . PRO A 1 160 ? 1.064 11.660 7.458 1.00 94.69 160 PRO A N 1
ATOM 1273 C CA . PRO A 1 160 ? 2.013 12.630 6.911 1.00 94.69 160 PRO A CA 1
ATOM 1274 C C . PRO A 1 160 ? 2.706 12.120 5.640 1.00 94.69 160 PRO A C 1
ATOM 1276 O O . PRO A 1 160 ? 3.053 10.946 5.534 1.00 94.69 160 PRO A O 1
ATOM 1279 N N . GLN A 1 161 ? 2.942 13.002 4.667 1.00 95.69 161 GLN A N 1
ATOM 1280 C CA . GLN A 1 161 ? 3.512 12.610 3.370 1.00 95.69 161 GLN A CA 1
ATOM 1281 C C . GLN A 1 161 ? 4.885 11.925 3.506 1.00 95.69 161 GLN A C 1
ATOM 1283 O O . GLN A 1 161 ? 5.176 10.975 2.783 1.00 95.69 161 GLN A O 1
ATOM 1288 N N . GLU A 1 162 ? 5.716 12.382 4.443 1.00 97.19 162 GLU A N 1
ATOM 1289 C CA . GLU A 1 162 ? 7.022 11.781 4.736 1.00 97.19 162 GLU A CA 1
ATOM 1290 C C . GLU A 1 162 ? 6.892 10.323 5.203 1.00 97.19 162 GLU A C 1
ATOM 1292 O O . GLU A 1 162 ? 7.616 9.443 4.728 1.00 97.19 162 GLU A O 1
ATOM 1297 N N . ASP A 1 163 ? 5.910 10.050 6.059 1.00 96.88 163 ASP A N 1
ATOM 1298 C CA . ASP A 1 163 ? 5.626 8.710 6.564 1.00 96.88 163 ASP A CA 1
ATOM 1299 C C . ASP A 1 163 ? 5.014 7.822 5.475 1.00 96.88 163 ASP A C 1
ATOM 1301 O O . ASP A 1 163 ? 5.404 6.664 5.349 1.00 96.88 163 ASP A O 1
ATOM 1305 N N . GLN A 1 164 ? 4.129 8.354 4.621 1.00 97.62 164 GLN A N 1
ATOM 1306 C CA . GLN A 1 164 ? 3.617 7.617 3.455 1.00 97.62 164 GLN A CA 1
ATOM 1307 C C . GLN A 1 164 ? 4.764 7.151 2.545 1.00 97.62 164 GLN A C 1
ATOM 1309 O O . GLN A 1 164 ? 4.813 5.987 2.144 1.00 97.62 164 GLN A O 1
ATOM 1314 N N . ILE A 1 165 ? 5.715 8.044 2.244 1.00 97.19 165 ILE A N 1
ATOM 1315 C CA . ILE A 1 165 ? 6.896 7.728 1.428 1.00 97.19 165 ILE A CA 1
ATOM 1316 C C . ILE A 1 165 ? 7.771 6.689 2.131 1.00 97.19 165 ILE A C 1
ATOM 1318 O O . ILE A 1 165 ? 8.252 5.756 1.489 1.00 97.19 165 ILE A O 1
ATOM 1322 N N . THR A 1 166 ? 7.983 6.842 3.437 1.00 98.12 166 THR A N 1
ATOM 1323 C CA . THR A 1 166 ? 8.798 5.918 4.233 1.00 98.12 166 THR A CA 1
ATOM 1324 C C . THR A 1 166 ? 8.197 4.516 4.240 1.00 98.12 166 THR A C 1
ATOM 1326 O O . THR A 1 166 ? 8.910 3.551 3.969 1.00 98.12 166 THR A O 1
ATOM 1329 N N . LEU A 1 167 ? 6.884 4.403 4.460 1.00 97.88 167 LEU A N 1
ATOM 1330 C CA . LEU A 1 167 ? 6.156 3.136 4.411 1.00 97.88 167 LEU A CA 1
ATOM 1331 C C . LEU A 1 167 ? 6.283 2.479 3.034 1.00 97.88 167 LEU A C 1
ATOM 1333 O O . LEU A 1 167 ? 6.690 1.324 2.954 1.00 97.88 167 LEU A O 1
ATOM 1337 N N . LEU A 1 168 ? 6.020 3.224 1.955 1.00 98.00 168 LEU A N 1
ATOM 1338 C CA . LEU A 1 168 ? 6.116 2.710 0.584 1.00 98.00 168 LEU A CA 1
ATOM 1339 C C . LEU A 1 168 ? 7.528 2.224 0.243 1.00 98.00 168 LEU A C 1
ATOM 1341 O O . LEU A 1 168 ? 7.695 1.144 -0.322 1.00 98.00 168 LEU A O 1
ATOM 1345 N N . LYS A 1 169 ? 8.562 2.984 0.615 1.00 97.00 169 LYS A N 1
ATOM 1346 C CA . LYS A 1 169 ? 9.956 2.569 0.407 1.00 97.00 169 LYS A CA 1
ATOM 1347 C C . LYS A 1 169 ? 10.292 1.296 1.179 1.00 97.00 169 LYS A C 1
AT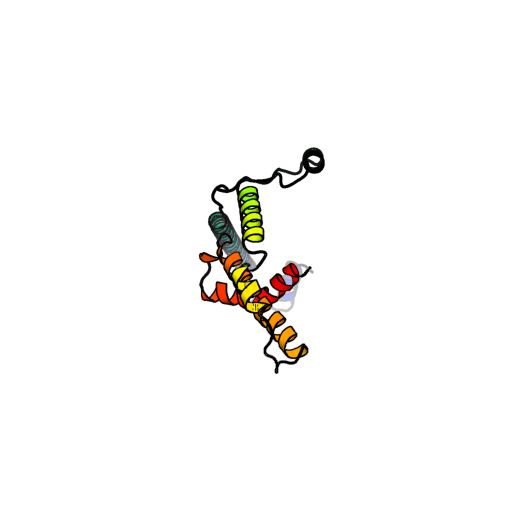OM 1349 O O . LYS A 1 169 ? 10.998 0.451 0.641 1.00 97.00 169 LYS A O 1
ATOM 1354 N N . ALA A 1 170 ? 9.790 1.160 2.406 1.00 97.62 170 ALA A N 1
ATOM 1355 C CA . ALA A 1 170 ? 10.071 0.011 3.255 1.00 97.62 170 ALA A CA 1
ATOM 1356 C C . ALA A 1 170 ? 9.358 -1.270 2.792 1.00 97.62 170 ALA A C 1
ATOM 1358 O O . ALA A 1 170 ? 9.966 -2.333 2.844 1.00 97.62 170 ALA A O 1
ATOM 1359 N N . CYS A 1 171 ? 8.103 -1.186 2.331 1.00 97.19 171 CYS A N 1
ATOM 1360 C CA . CYS A 1 171 ? 7.293 -2.374 2.029 1.00 97.19 171 CYS A CA 1
ATOM 1361 C C . CYS A 1 171 ? 7.149 -2.710 0.536 1.00 97.19 171 CYS A C 1
ATOM 1363 O O . CYS A 1 171 ? 6.677 -3.797 0.211 1.00 97.19 171 CYS A O 1
ATOM 1365 N N . SER A 1 172 ? 7.527 -1.818 -0.388 1.00 96.62 172 SER A N 1
ATOM 1366 C CA . SER A 1 172 ? 7.274 -2.017 -1.829 1.00 96.62 172 SER A CA 1
ATOM 1367 C C . SER A 1 172 ? 7.822 -3.336 -2.387 1.00 96.62 172 SER A C 1
ATOM 1369 O O . SER A 1 172 ? 7.139 -3.978 -3.181 1.00 96.62 172 SER A O 1
ATOM 1371 N N . SER A 1 173 ? 9.005 -3.780 -1.953 1.00 95.44 173 SER A N 1
ATOM 1372 C CA . SER A 1 173 ? 9.582 -5.064 -2.375 1.00 95.44 173 SER A CA 1
ATOM 1373 C C . SER A 1 173 ? 8.814 -6.269 -1.825 1.00 95.44 173 SER A C 1
ATOM 1375 O O . SER A 1 173 ? 8.633 -7.253 -2.536 1.00 95.44 173 SER A O 1
ATOM 1377 N N . GLU A 1 174 ? 8.310 -6.193 -0.592 1.00 97.44 174 GLU A N 1
ATOM 1378 C CA . GLU A 1 174 ? 7.479 -7.242 0.010 1.00 97.44 174 GLU A CA 1
ATOM 1379 C C . GLU A 1 174 ? 6.141 -7.374 -0.720 1.00 97.44 174 GLU A C 1
ATOM 1381 O O . GLU A 1 174 ? 5.726 -8.477 -1.074 1.00 97.44 174 GLU A O 1
ATOM 1386 N N . VAL A 1 175 ? 5.498 -6.244 -1.021 1.00 96.69 175 VAL A N 1
ATOM 1387 C CA . VAL A 1 175 ? 4.249 -6.221 -1.795 1.00 96.69 175 VAL A CA 1
ATOM 1388 C C . VAL A 1 175 ? 4.477 -6.731 -3.218 1.00 96.69 175 VAL A C 1
ATOM 1390 O O . VAL A 1 175 ? 3.644 -7.459 -3.754 1.00 96.69 175 VAL A O 1
ATOM 1393 N N . MET A 1 176 ? 5.614 -6.400 -3.829 1.00 95.31 176 MET A N 1
ATOM 1394 C CA . MET A 1 176 ? 5.986 -6.927 -5.141 1.00 95.31 176 MET A CA 1
ATOM 1395 C C . MET A 1 176 ? 6.157 -8.449 -5.119 1.00 95.31 176 MET A C 1
ATOM 1397 O O . MET A 1 176 ? 5.676 -9.115 -6.030 1.00 95.31 176 MET A O 1
ATOM 1401 N N . MET A 1 177 ? 6.764 -9.016 -4.071 1.00 95.19 177 MET A N 1
ATOM 1402 C CA . MET A 1 177 ? 6.861 -10.473 -3.923 1.00 95.19 177 MET A CA 1
ATOM 1403 C C . MET A 1 177 ? 5.486 -11.138 -3.808 1.00 95.19 177 MET A C 1
ATOM 1405 O O . MET A 1 177 ? 5.282 -12.187 -4.408 1.00 95.19 177 MET A O 1
ATOM 1409 N N . LEU A 1 178 ? 4.530 -10.522 -3.102 1.00 95.31 178 LEU A N 1
ATOM 1410 C CA . LEU A 1 178 ? 3.156 -11.038 -3.020 1.00 95.31 178 LEU A CA 1
ATOM 1411 C C . LEU A 1 178 ? 2.442 -11.038 -4.378 1.00 95.31 178 LEU A C 1
ATOM 1413 O O . LEU A 1 178 ? 1.658 -11.939 -4.645 1.00 95.31 178 LEU A O 1
ATOM 1417 N N . ARG A 1 179 ? 2.717 -10.053 -5.239 1.00 92.44 179 ARG A N 1
ATOM 1418 C CA . ARG A 1 179 ? 2.134 -9.967 -6.590 1.00 92.44 179 ARG A CA 1
ATOM 1419 C C . ARG A 1 179 ? 2.690 -11.002 -7.567 1.00 92.44 179 ARG A C 1
ATOM 1421 O O . ARG A 1 179 ? 2.058 -11.273 -8.578 1.00 92.44 179 ARG A O 1
ATOM 1428 N N . MET A 1 180 ? 3.870 -11.544 -7.283 1.00 88.38 180 MET A N 1
ATOM 1429 C CA . MET A 1 180 ? 4.530 -12.553 -8.116 1.00 88.38 180 MET A CA 1
ATOM 1430 C C . MET A 1 180 ? 4.229 -13.994 -7.666 1.00 88.38 180 MET A C 1
ATOM 1432 O O . MET A 1 180 ? 4.730 -14.926 -8.297 1.00 88.38 180 MET A O 1
ATOM 1436 N N . ALA A 1 181 ? 3.507 -14.167 -6.552 1.00 83.88 181 ALA A N 1
ATOM 1437 C CA . ALA A 1 181 ? 3.280 -15.449 -5.882 1.00 83.88 181 ALA A CA 1
ATOM 1438 C C . ALA A 1 181 ? 2.149 -16.288 -6.495 1.00 83.88 181 ALA A C 1
ATOM 1440 O O . ALA A 1 181 ? 1.228 -15.709 -7.111 1.00 83.88 181 ALA A O 1
#

Organism: Lucilia sericata (NCBI:txid13632)

Radius of gyration: 31.9 Å; chains: 1; bounding box: 46×36×104 Å